Protein AF-W7TB22-F1 (afdb_monomer)

Structure (mmCIF, N/CA/C/O backbone):
data_AF-W7TB22-F1
#
_entry.id   AF-W7TB22-F1
#
loop_
_atom_site.group_PDB
_atom_site.id
_atom_site.type_symbol
_atom_site.label_atom_id
_atom_site.label_alt_id
_atom_site.label_comp_id
_atom_site.label_asym_id
_atom_site.label_entity_id
_atom_site.label_seq_id
_atom_site.pdbx_PDB_ins_code
_atom_site.Cartn_x
_atom_site.Cartn_y
_atom_site.Cartn_z
_atom_site.occupancy
_atom_site.B_iso_or_equiv
_atom_site.auth_seq_id
_atom_site.auth_comp_id
_atom_site.auth_asym_id
_atom_site.auth_atom_id
_atom_site.pdbx_PDB_model_num
ATOM 1 N N . MET A 1 1 ? 4.722 -5.431 -21.630 1.00 54.94 1 MET A N 1
ATOM 2 C CA . MET A 1 1 ? 4.830 -5.213 -20.171 1.00 54.94 1 MET A CA 1
ATOM 3 C C . MET A 1 1 ? 3.735 -6.018 -19.511 1.00 54.94 1 MET A C 1
ATOM 5 O O . MET A 1 1 ? 2.569 -5.746 -19.770 1.00 54.94 1 MET A O 1
ATOM 9 N N . ASN A 1 2 ? 4.102 -7.058 -18.770 1.00 82.94 2 ASN A N 1
ATOM 10 C CA . ASN A 1 2 ? 3.149 -7.997 -18.191 1.00 82.94 2 ASN A CA 1
ATOM 11 C C . ASN A 1 2 ? 2.929 -7.613 -16.726 1.00 82.94 2 ASN A C 1
ATOM 13 O O . ASN A 1 2 ? 3.660 -8.078 -15.873 1.00 82.94 2 ASN A O 1
ATOM 17 N N . THR A 1 3 ? 2.001 -6.705 -16.419 1.00 87.31 3 THR A N 1
ATOM 18 C CA . THR A 1 3 ? 1.730 -6.356 -15.013 1.00 87.31 3 THR A CA 1
ATOM 19 C C . THR A 1 3 ? 0.892 -7.442 -14.355 1.00 87.31 3 THR A C 1
ATOM 21 O O . THR A 1 3 ? -0.103 -7.857 -14.948 1.00 87.31 3 THR A O 1
ATOM 24 N N . PHE A 1 4 ? 1.231 -7.836 -13.132 1.00 92.06 4 PHE A N 1
ATOM 25 C CA . PHE A 1 4 ? 0.366 -8.671 -12.304 1.00 92.06 4 PHE A CA 1
ATOM 26 C C . PHE A 1 4 ? -0.435 -7.815 -11.322 1.00 92.06 4 PHE A C 1
ATOM 28 O O . PHE A 1 4 ? -0.070 -6.673 -11.019 1.00 92.06 4 PHE A O 1
ATOM 35 N N . GLU A 1 5 ? -1.537 -8.383 -10.845 1.00 94.56 5 GLU A N 1
ATOM 36 C CA . GLU A 1 5 ? -2.373 -7.809 -9.800 1.00 94.56 5 GLU A CA 1
ATOM 37 C C . GLU A 1 5 ? -2.499 -8.811 -8.650 1.00 94.56 5 GLU A C 1
ATOM 39 O O . GLU A 1 5 ? -2.666 -10.008 -8.880 1.00 94.56 5 GLU A O 1
ATOM 44 N N . GLU A 1 6 ? -2.376 -8.320 -7.422 1.00 93.81 6 GLU A N 1
ATOM 45 C CA . GLU A 1 6 ? -2.522 -9.095 -6.192 1.00 93.81 6 GLU A CA 1
ATOM 46 C C . GLU A 1 6 ? -3.405 -8.311 -5.222 1.00 93.81 6 GLU A C 1
ATOM 48 O O . GLU A 1 6 ? -3.261 -7.094 -5.088 1.0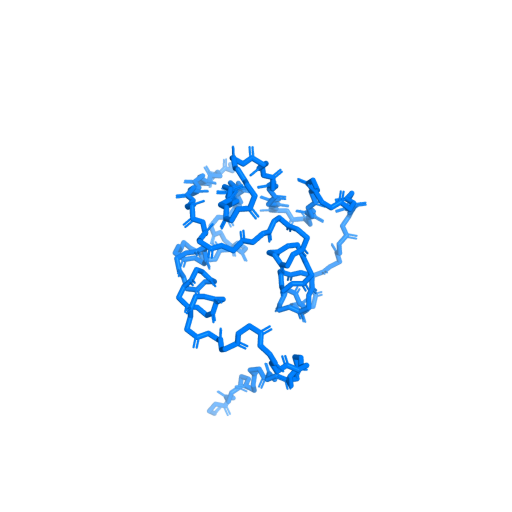0 93.81 6 GLU A O 1
ATOM 53 N N . THR A 1 7 ? -4.303 -9.002 -4.525 1.00 96.56 7 THR A N 1
ATOM 54 C CA . THR A 1 7 ? -5.205 -8.391 -3.547 1.00 96.56 7 THR A CA 1
ATOM 55 C C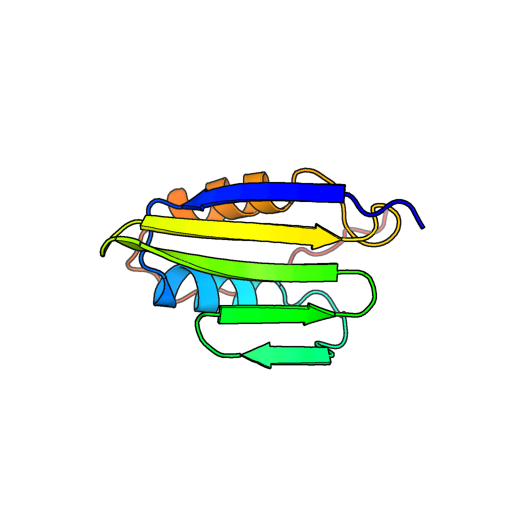 . THR A 1 7 ? -5.193 -9.202 -2.265 1.00 96.56 7 THR A C 1
ATOM 57 O O . THR A 1 7 ? -5.288 -10.428 -2.302 1.00 96.56 7 THR A O 1
ATOM 60 N N . VAL A 1 8 ? -5.111 -8.514 -1.127 1.00 96.19 8 VAL A N 1
ATOM 61 C CA . VAL A 1 8 ? -5.243 -9.121 0.203 1.00 96.19 8 VAL A CA 1
ATOM 62 C C . VAL A 1 8 ? -6.108 -8.248 1.099 1.00 96.19 8 VAL A C 1
ATOM 64 O O . 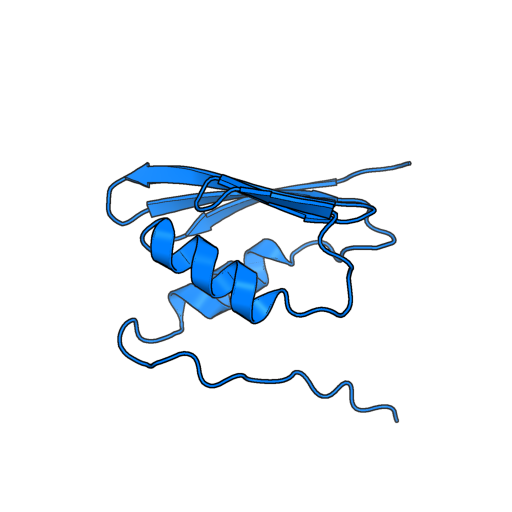VAL A 1 8 ? -6.186 -7.032 0.923 1.00 96.19 8 VAL A O 1
ATOM 67 N N . GLU A 1 9 ? -6.723 -8.869 2.095 1.00 97.00 9 GLU A N 1
ATOM 68 C CA . GLU A 1 9 ? -7.374 -8.170 3.199 1.00 97.00 9 GLU A CA 1
ATOM 69 C C . GLU A 1 9 ? -6.517 -8.306 4.446 1.00 97.00 9 GLU A C 1
ATOM 71 O O . GLU A 1 9 ? -6.010 -9.389 4.741 1.00 97.00 9 GLU A O 1
ATOM 76 N N . LEU A 1 10 ? -6.340 -7.201 5.154 1.00 94.31 10 LEU A N 1
ATOM 77 C CA . LEU A 1 10 ? -5.597 -7.104 6.396 1.00 94.31 10 LEU A CA 1
ATOM 78 C C . LEU A 1 10 ? -6.586 -6.871 7.530 1.00 94.31 10 LEU A C 1
ATOM 80 O O . LEU A 1 10 ? -7.394 -5.947 7.442 1.00 94.31 10 LEU A O 1
ATOM 84 N N . ALA A 1 11 ? -6.473 -7.637 8.609 1.00 94.62 11 ALA A N 1
ATOM 85 C CA . ALA A 1 11 ? -7.226 -7.449 9.847 1.00 94.62 11 ALA A CA 1
ATOM 86 C C . ALA A 1 11 ? -6.621 -6.326 10.716 1.00 94.62 11 ALA A C 1
ATOM 88 O O . ALA A 1 11 ? -6.398 -6.488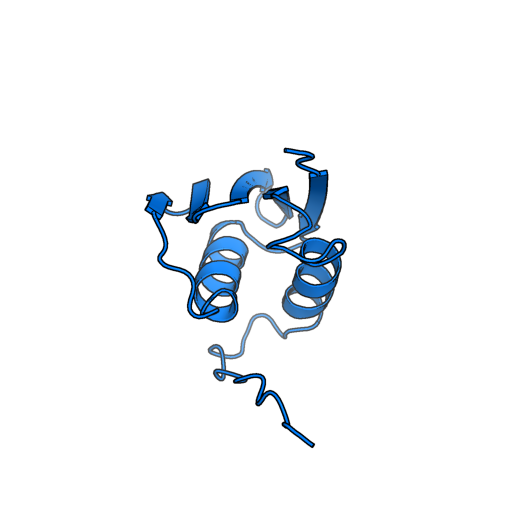 11.917 1.00 94.62 11 ALA A O 1
ATOM 89 N N . VAL A 1 12 ? -6.301 -5.189 10.090 1.00 91.81 12 VAL A N 1
ATOM 90 C CA . VAL A 1 12 ? -5.825 -3.977 10.761 1.00 91.81 12 VAL A CA 1
ATOM 91 C C . VAL A 1 12 ? -6.519 -2.727 10.201 1.00 91.81 12 VAL A C 1
ATOM 93 O O . VAL A 1 12 ? -6.908 -2.708 9.026 1.00 91.81 12 VAL A O 1
ATOM 96 N N . PRO A 1 13 ? -6.633 -1.645 10.997 1.00 93.81 13 PRO A N 1
ATOM 97 C CA . PRO A 1 13 ? -7.184 -0.379 10.527 1.00 93.81 13 PRO A CA 1
ATOM 98 C C . PRO A 1 13 ? -6.377 0.227 9.375 1.00 93.81 13 PRO A C 1
ATOM 100 O O . PRO A 1 13 ? -5.150 0.108 9.319 1.00 93.81 13 PRO A O 1
ATOM 103 N N . LEU A 1 14 ? -7.060 0.972 8.508 1.00 92.12 14 LEU A N 1
ATOM 104 C CA . LEU A 1 14 ? -6.483 1.512 7.275 1.00 92.12 14 LEU A CA 1
ATOM 105 C C . LEU A 1 14 ? -5.256 2.389 7.512 1.00 92.12 14 LEU A C 1
ATOM 107 O O . LEU A 1 14 ? -4.228 2.211 6.858 1.00 92.12 14 LEU A O 1
ATOM 111 N N . ARG A 1 15 ? -5.345 3.285 8.497 1.00 89.94 15 ARG A N 1
ATOM 112 C CA . ARG A 1 15 ? -4.242 4.162 8.901 1.00 89.94 15 ARG A CA 1
ATOM 113 C C . ARG A 1 15 ? -2.996 3.355 9.274 1.00 89.94 15 ARG A C 1
ATOM 115 O O . ARG A 1 15 ? -1.895 3.667 8.830 1.00 89.94 15 ARG A O 1
ATOM 122 N N . PHE A 1 16 ? -3.184 2.287 10.049 1.00 90.38 16 PHE A N 1
ATOM 123 C CA . PHE A 1 16 ? -2.100 1.406 10.473 1.00 90.38 16 PHE A CA 1
ATOM 124 C C . PHE A 1 16 ? -1.493 0.665 9.276 1.00 90.38 16 PHE A C 1
ATOM 126 O O . PHE A 1 16 ? -0.275 0.653 9.127 1.00 90.38 16 PHE A O 1
ATOM 133 N N . ALA A 1 17 ? -2.319 0.114 8.379 1.00 91.44 17 ALA A N 1
ATOM 134 C CA . ALA A 1 17 ? -1.837 -0.536 7.159 1.00 91.44 17 ALA A CA 1
ATOM 135 C C . ALA A 1 17 ? -1.001 0.414 6.286 1.00 91.44 17 ALA A C 1
ATOM 137 O O . ALA A 1 17 ? 0.069 0.029 5.810 1.00 91.44 17 ALA A O 1
ATOM 138 N N . PHE A 1 18 ? -1.462 1.655 6.100 1.00 90.31 18 PHE A N 1
ATOM 139 C CA . PHE A 1 18 ? -0.751 2.666 5.321 1.00 90.31 18 PHE A CA 1
ATOM 140 C C . PHE A 1 18 ? 0.597 3.029 5.950 1.00 90.31 18 PHE A C 1
ATOM 142 O O . PHE A 1 18 ? 1.617 3.029 5.262 1.00 90.31 18 PHE A O 1
ATOM 149 N N . GLU A 1 19 ? 0.627 3.306 7.254 1.00 88.62 19 GLU A N 1
ATOM 150 C CA . GLU A 1 19 ? 1.853 3.671 7.973 1.00 88.62 19 GLU A CA 1
ATOM 151 C C . GLU A 1 19 ? 2.868 2.522 8.004 1.00 88.62 19 GLU A C 1
ATOM 153 O O . GLU A 1 19 ? 4.065 2.750 7.789 1.00 88.62 19 GLU A O 1
ATOM 158 N N . GLN A 1 20 ? 2.402 1.284 8.205 1.00 88.56 20 GLN A N 1
ATOM 159 C CA . GLN A 1 20 ? 3.251 0.096 8.137 1.00 88.56 20 GLN A CA 1
ATOM 160 C C . GLN A 1 20 ? 3.787 -0.116 6.729 1.00 88.56 20 GLN A C 1
ATOM 162 O O . GLN A 1 20 ? 4.984 -0.345 6.581 1.00 88.56 20 GLN A O 1
ATOM 167 N N . TRP A 1 21 ? 2.955 0.014 5.690 1.00 88.12 21 TRP A N 1
ATOM 168 C CA . TRP A 1 21 ? 3.439 -0.103 4.319 1.00 88.12 21 TRP A CA 1
ATOM 169 C C . TRP A 1 21 ? 4.450 0.992 4.017 1.00 88.12 21 TRP A C 1
ATOM 171 O O . TRP A 1 21 ? 5.534 0.671 3.570 1.00 88.12 21 TRP A O 1
ATOM 181 N N . ALA A 1 22 ? 4.162 2.261 4.308 1.00 84.75 22 ALA A N 1
ATOM 182 C CA . ALA A 1 22 ? 5.088 3.364 4.051 1.00 84.75 22 ALA A CA 1
ATOM 183 C C . ALA A 1 22 ? 6.430 3.191 4.786 1.00 84.75 22 ALA A C 1
ATOM 185 O O . ALA A 1 22 ? 7.487 3.497 4.237 1.00 84.75 22 ALA A O 1
ATOM 186 N N . SER A 1 23 ? 6.398 2.662 6.013 1.00 81.56 23 SER A N 1
ATOM 187 C CA . SER A 1 23 ? 7.602 2.388 6.803 1.00 81.56 23 SER A CA 1
ATOM 188 C C . SER A 1 23 ? 8.376 1.178 6.267 1.00 81.56 23 SER A C 1
ATOM 190 O O . SER A 1 23 ? 9.598 1.240 6.119 1.00 81.56 23 SER A O 1
ATOM 192 N N . HIS A 1 24 ? 7.672 0.092 5.941 1.00 74.19 24 HIS A N 1
ATOM 193 C CA . HIS A 1 24 ? 8.233 -1.180 5.480 1.00 74.19 24 HIS A CA 1
ATOM 194 C C . HIS A 1 24 ? 8.674 -1.134 4.009 1.00 74.19 24 HIS A C 1
ATOM 196 O O . HIS A 1 24 ? 9.675 -1.735 3.629 1.00 74.19 24 HIS A O 1
ATOM 202 N N . SER A 1 25 ? 7.980 -0.355 3.179 1.00 66.69 25 SER A N 1
ATOM 203 C CA . SER A 1 25 ? 8.266 -0.138 1.761 1.00 66.69 25 SER A CA 1
ATOM 204 C C . SER A 1 25 ? 9.423 0.828 1.534 1.00 66.69 25 SER A C 1
ATOM 206 O O . SER A 1 25 ? 9.617 1.253 0.396 1.00 66.69 25 SER A O 1
ATOM 208 N N . SER A 1 26 ? 10.232 1.127 2.559 1.00 52.25 26 SER A N 1
ATOM 209 C CA . SER A 1 26 ? 11.520 1.837 2.451 1.00 52.25 26 SER A CA 1
ATOM 210 C C . SER A 1 26 ? 12.577 1.039 1.654 1.00 52.25 26 SER A C 1
ATOM 212 O O . SER A 1 26 ? 13.777 1.121 1.906 1.00 52.25 26 SER A O 1
ATOM 214 N N . SER A 1 27 ? 12.132 0.243 0.679 1.00 51.16 27 SER A N 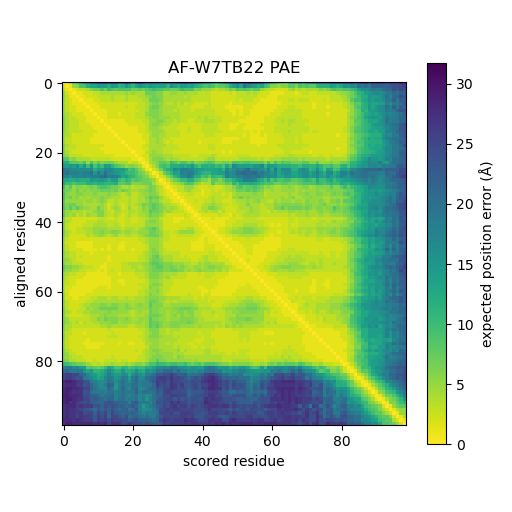1
ATOM 215 C CA . SER A 1 27 ? 12.892 -0.147 -0.500 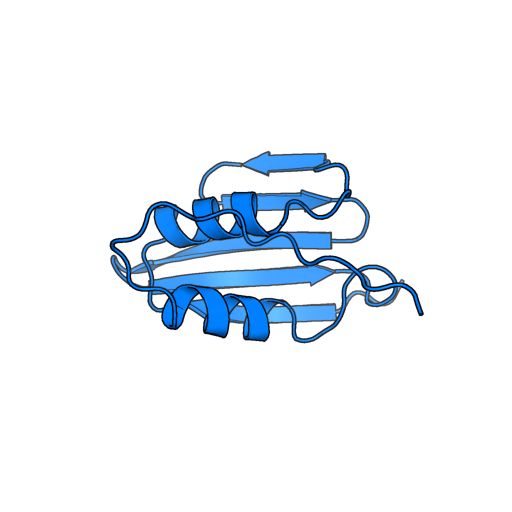1.00 51.16 27 SER A CA 1
ATOM 216 C C . SER A 1 27 ? 13.427 1.132 -1.166 1.00 51.16 27 SER A C 1
ATOM 218 O O . SER A 1 27 ? 12.728 2.144 -1.159 1.00 51.16 27 SER A O 1
ATOM 220 N N . PRO A 1 28 ? 14.623 1.128 -1.779 1.00 55.44 28 PRO A N 1
ATOM 221 C CA . PRO A 1 28 ? 15.254 2.316 -2.377 1.00 55.44 28 PRO A CA 1
ATOM 222 C C . PRO A 1 28 ? 14.518 2.881 -3.613 1.00 55.44 28 PRO A C 1
ATOM 224 O O . PRO A 1 28 ? 15.110 3.589 -4.425 1.00 55.44 28 PRO A O 1
ATOM 227 N N . ARG A 1 29 ? 13.238 2.546 -3.806 1.00 68.25 29 ARG A N 1
ATOM 228 C CA . ARG A 1 29 ? 12.447 2.966 -4.957 1.00 68.25 29 ARG A CA 1
ATOM 229 C C . ARG A 1 29 ? 11.978 4.402 -4.751 1.00 68.25 29 ARG A C 1
ATOM 231 O O . ARG A 1 29 ? 11.408 4.703 -3.702 1.00 68.25 29 ARG A O 1
ATOM 238 N N . PRO A 1 30 ? 12.153 5.282 -5.746 1.00 76.12 30 PRO A N 1
ATOM 239 C CA . PRO A 1 30 ? 11.597 6.620 -5.672 1.00 76.12 30 PRO A CA 1
ATOM 240 C C . PRO A 1 30 ? 10.070 6.512 -5.703 1.00 76.12 30 PRO A C 1
ATOM 242 O O . PRO A 1 30 ? 9.490 6.081 -6.701 1.00 76.12 30 PRO A O 1
ATOM 245 N N . VAL A 1 31 ? 9.415 6.880 -4.603 1.00 83.19 31 VAL A N 1
ATOM 246 C CA . VAL A 1 31 ? 7.957 7.025 -4.569 1.00 83.19 31 VAL A CA 1
ATOM 247 C C . VAL A 1 31 ? 7.587 8.148 -5.536 1.00 83.19 31 VAL A C 1
ATOM 249 O O . VAL A 1 31 ? 8.037 9.281 -5.382 1.00 83.19 31 VAL A O 1
ATOM 252 N N . THR A 1 32 ? 6.791 7.835 -6.557 1.00 86.56 32 THR A N 1
ATOM 253 C CA . THR A 1 32 ? 6.354 8.799 -7.580 1.00 86.56 32 THR A CA 1
ATOM 254 C C . THR A 1 32 ? 5.034 9.465 -7.220 1.00 86.56 32 THR A C 1
ATOM 256 O O . THR A 1 32 ? 4.757 10.564 -7.689 1.00 86.56 32 THR A O 1
ATOM 259 N N . ALA A 1 33 ? 4.206 8.809 -6.404 1.00 85.19 33 ALA A N 1
ATOM 260 C CA . ALA A 1 33 ? 3.003 9.404 -5.837 1.00 85.19 33 ALA A CA 1
ATOM 261 C C . ALA A 1 33 ? 2.675 8.761 -4.488 1.00 85.19 33 ALA A C 1
ATOM 263 O O . ALA A 1 33 ? 2.750 7.542 -4.341 1.00 85.19 33 ALA A O 1
ATOM 264 N N . GLN A 1 34 ? 2.263 9.585 -3.528 1.00 88.69 34 GLN A N 1
ATOM 265 C CA . GLN A 1 34 ? 1.762 9.148 -2.232 1.00 88.69 34 GLN A CA 1
ATOM 266 C C . GLN A 1 34 ? 0.521 9.966 -1.889 1.00 88.69 34 GLN A C 1
ATOM 268 O O . GLN A 1 34 ? 0.578 11.193 -1.821 1.00 88.69 34 GLN A O 1
ATOM 273 N N . ARG A 1 35 ? -0.601 9.280 -1.689 1.00 89.06 35 ARG A N 1
ATOM 274 C CA . ARG A 1 35 ? -1.822 9.849 -1.124 1.00 89.06 35 ARG A CA 1
ATOM 275 C C . ARG A 1 35 ? -2.088 9.112 0.166 1.00 89.06 35 ARG A C 1
ATOM 277 O O . ARG A 1 35 ? -2.186 7.883 0.164 1.00 89.06 35 ARG A O 1
ATOM 284 N N . GLN A 1 36 ? -2.117 9.869 1.253 1.00 87.00 36 GLN A N 1
ATOM 285 C CA . GLN A 1 36 ? -2.327 9.318 2.580 1.00 87.00 36 GLN A CA 1
ATOM 286 C C . GLN A 1 36 ? -3.575 8.441 2.574 1.00 87.00 36 GLN A C 1
ATOM 288 O O . GLN A 1 36 ? -4.587 8.847 2.008 1.00 87.00 36 GLN A O 1
ATOM 293 N N . ASP A 1 37 ? -3.482 7.258 3.180 1.00 86.12 37 ASP A N 1
ATOM 294 C CA . ASP A 1 37 ? -4.634 6.380 3.386 1.00 86.12 37 ASP A CA 1
ATOM 295 C C . ASP A 1 37 ? -5.282 5.857 2.073 1.00 86.12 37 ASP A C 1
ATOM 297 O O . ASP A 1 37 ? -6.341 5.237 2.094 1.00 86.12 37 ASP A O 1
ATOM 301 N N . GLU A 1 38 ? -4.640 6.056 0.916 1.00 89.38 38 GLU A N 1
ATOM 302 C CA . GLU A 1 38 ? -5.232 5.748 -0.396 1.00 89.38 38 GLU A CA 1
ATOM 303 C C . GLU A 1 38 ? -4.251 5.034 -1.330 1.00 89.38 38 GLU A C 1
ATOM 305 O O . GLU A 1 38 ? -4.595 4.020 -1.939 1.00 89.38 38 GLU A O 1
ATOM 310 N N . LEU A 1 39 ? -3.028 5.551 -1.483 1.00 91.31 39 LEU A N 1
ATOM 311 C CA . LEU A 1 39 ? -2.147 5.144 -2.580 1.00 91.31 39 LEU A CA 1
ATOM 31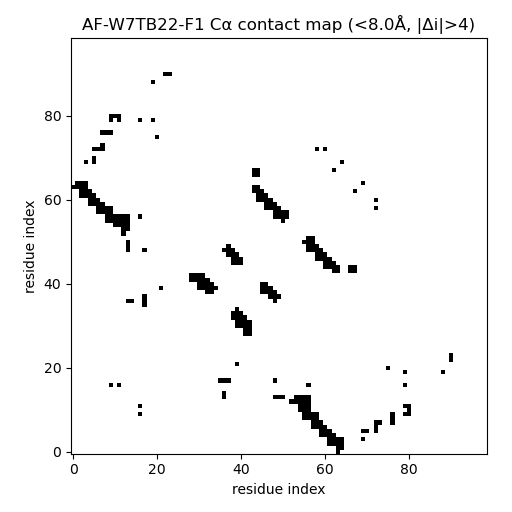2 C C . LEU A 1 39 ? -0.673 5.372 -2.258 1.00 91.31 39 LEU A C 1
ATOM 314 O O . LEU A 1 39 ? -0.277 6.460 -1.842 1.00 91.31 39 LEU A O 1
ATOM 318 N N . ILE A 1 40 ? 0.155 4.390 -2.609 1.00 90.06 40 ILE A N 1
ATOM 319 C CA . ILE A 1 40 ? 1.597 4.575 -2.799 1.00 90.06 40 ILE A CA 1
ATOM 320 C C . ILE A 1 40 ? 1.973 3.998 -4.166 1.00 90.06 40 ILE A C 1
ATOM 322 O O . ILE A 1 40 ? 1.662 2.848 -4.465 1.00 90.06 40 ILE A O 1
ATOM 326 N N . ALA A 1 41 ? 2.631 4.791 -5.010 1.00 90.38 41 ALA A N 1
ATOM 327 C CA . ALA A 1 41 ? 3.054 4.402 -6.354 1.00 90.38 41 ALA A CA 1
ATOM 328 C C . ALA A 1 41 ? 4.546 4.669 -6.584 1.00 90.38 41 ALA A C 1
ATOM 330 O O . ALA A 1 41 ? 5.115 5.610 -6.030 1.00 90.38 41 ALA A O 1
ATOM 331 N N . TRP A 1 42 ? 5.159 3.849 -7.432 1.00 89.88 42 TRP A N 1
ATOM 332 C CA . TRP A 1 42 ? 6.565 3.900 -7.831 1.00 89.88 42 TRP A CA 1
ATOM 333 C C . TRP A 1 42 ? 6.712 3.482 -9.308 1.00 89.88 42 TRP A C 1
ATOM 335 O O . TRP A 1 42 ? 5.763 2.966 -9.909 1.00 89.88 42 TRP A O 1
ATOM 345 N N . PRO A 1 43 ? 7.890 3.658 -9.935 1.00 87.38 43 PRO A N 1
ATOM 346 C CA . PRO A 1 43 ? 8.117 3.164 -11.288 1.00 87.38 43 PRO A CA 1
ATOM 347 C C . PRO A 1 43 ? 7.952 1.642 -11.338 1.00 87.38 43 PRO A C 1
ATOM 349 O O . PRO A 1 43 ? 8.683 0.909 -10.674 1.00 87.38 43 PRO A O 1
ATOM 352 N N . GLY A 1 44 ? 6.978 1.168 -12.113 1.00 87.31 44 GLY A N 1
ATOM 353 C CA . GLY A 1 44 ? 6.686 -0.260 -12.235 1.00 87.31 44 GLY A CA 1
ATOM 354 C C . GLY A 1 44 ? 5.704 -0.810 -11.200 1.00 87.31 44 GLY A C 1
ATOM 355 O O . GLY A 1 44 ? 5.488 -2.017 -11.189 1.00 87.31 44 GLY A O 1
ATOM 356 N N . GLY A 1 45 ? 5.066 0.012 -10.358 1.00 90.62 45 GLY A N 1
ATOM 357 C CA . GLY A 1 45 ? 3.983 -0.499 -9.519 1.00 90.62 45 GLY A CA 1
ATOM 358 C C . GLY A 1 45 ? 3.242 0.521 -8.664 1.00 90.62 45 GLY A C 1
ATOM 359 O O . GLY A 1 45 ? 3.641 1.673 -8.513 1.00 90.62 45 GLY A O 1
ATOM 360 N N . ARG A 1 46 ? 2.116 0.085 -8.107 1.00 93.00 46 ARG A N 1
ATOM 361 C CA . ARG A 1 46 ? 1.340 0.838 -7.122 1.00 93.00 46 ARG A CA 1
ATOM 362 C C . ARG A 1 46 ? 0.615 -0.097 -6.172 1.00 93.00 46 ARG A C 1
ATOM 364 O O . ARG A 1 46 ? 0.147 -1.151 -6.596 1.00 93.00 46 ARG A O 1
ATOM 371 N N . VAL A 1 47 ? 0.450 0.343 -4.934 1.00 94.31 47 VAL A N 1
ATOM 372 C CA . VAL A 1 47 ? -0.468 -0.252 -3.965 1.00 94.31 47 VAL A CA 1
ATOM 373 C C . VAL A 1 47 ? -1.579 0.743 -3.650 1.00 94.31 47 VAL A C 1
ATOM 375 O O . VAL A 1 47 ? -1.318 1.924 -3.412 1.00 94.31 47 VAL A O 1
ATOM 378 N N . THR A 1 48 ? -2.821 0.276 -3.671 1.00 96.00 48 THR A N 1
ATOM 379 C CA . THR A 1 48 ? -3.996 1.040 -3.245 1.00 96.00 48 THR A CA 1
ATOM 380 C C . THR A 1 48 ? -4.558 0.458 -1.962 1.00 96.00 48 THR A C 1
ATOM 382 O O . THR A 1 48 ? -4.680 -0.763 -1.850 1.00 96.00 48 THR A O 1
ATOM 385 N N . PHE A 1 49 ? -4.945 1.334 -1.042 1.00 96.06 49 PHE A N 1
ATOM 386 C CA . PHE A 1 49 ? -5.561 1.005 0.236 1.00 96.06 49 PHE A CA 1
ATOM 387 C C . PHE A 1 49 ? -7.051 1.319 0.150 1.00 96.06 49 PHE A C 1
ATOM 389 O O . PHE A 1 49 ? -7.447 2.392 -0.301 1.00 96.06 49 PHE A O 1
ATOM 396 N N . GLN A 1 50 ? -7.881 0.366 0.547 1.00 96.12 50 GLN A N 1
ATOM 397 C CA . GLN A 1 50 ? -9.329 0.486 0.521 1.00 96.12 50 GLN A CA 1
ATOM 398 C C . GLN A 1 50 ? -9.876 0.181 1.907 1.00 96.12 50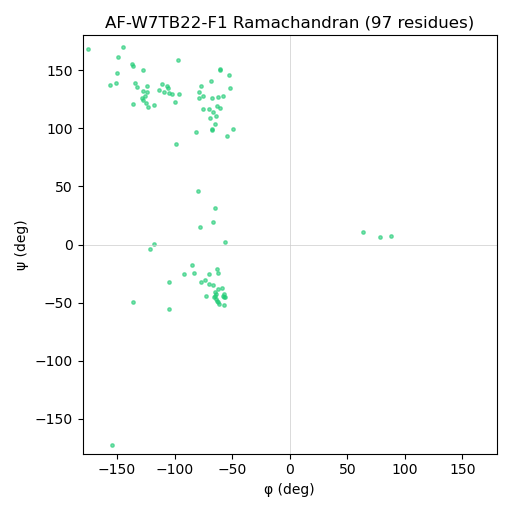 GLN A C 1
ATOM 400 O O . GLN A 1 50 ? -9.577 -0.861 2.495 1.00 96.12 50 GLN A O 1
ATOM 405 N N . TYR A 1 51 ? -10.689 1.100 2.418 1.00 94.94 51 TYR A N 1
ATOM 406 C CA . TYR A 1 51 ? -11.431 0.891 3.651 1.00 94.94 51 TYR A CA 1
ATOM 407 C C . TYR A 1 51 ? -12.485 -0.195 3.424 1.00 94.94 51 TYR A C 1
ATOM 409 O O . TYR A 1 51 ? -13.284 -0.086 2.491 1.00 94.94 51 TYR A O 1
ATOM 417 N N . VAL A 1 52 ? -12.483 -1.224 4.272 1.00 95.81 52 VAL A N 1
ATOM 418 C CA . VAL A 1 52 ? -13.553 -2.230 4.324 1.00 95.81 52 VAL A CA 1
ATOM 419 C C . VAL A 1 52 ? -14.415 -1.966 5.556 1.00 95.81 52 VAL A C 1
ATOM 421 O O . VAL A 1 52 ? -15.616 -1.736 5.425 1.00 95.81 52 VAL A O 1
ATOM 424 N N . ASP A 1 53 ? -13.788 -1.920 6.734 1.00 9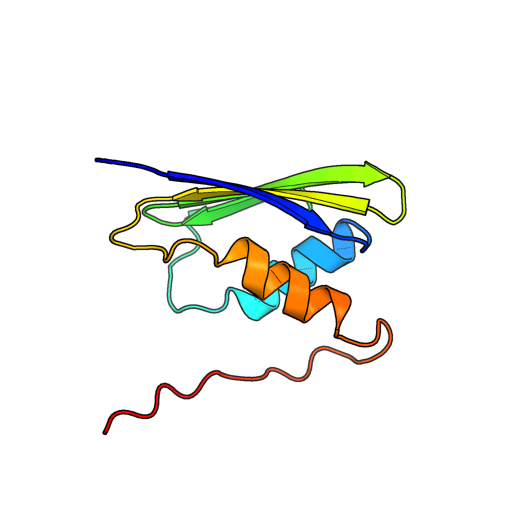3.31 53 ASP A N 1
ATOM 425 C CA . ASP A 1 53 ? -14.417 -1.570 8.008 1.00 93.31 53 ASP A CA 1
ATOM 426 C C . ASP A 1 53 ? -13.381 -0.994 9.004 1.00 93.31 53 ASP A C 1
ATOM 428 O O . ASP A 1 53 ? -12.235 -0.717 8.645 1.00 93.31 53 ASP A O 1
ATOM 432 N N . THR A 1 54 ? -13.775 -0.778 10.264 1.00 89.88 54 THR A N 1
ATOM 433 C CA . THR A 1 54 ? -12.925 -0.162 11.300 1.00 89.88 54 THR A CA 1
ATOM 434 C C . THR A 1 54 ? -11.673 -0.969 11.652 1.00 89.88 54 THR A C 1
ATOM 436 O O . THR A 1 54 ? -10.717 -0.403 12.186 1.00 89.88 54 THR A O 1
ATOM 439 N N . HIS A 1 55 ? -11.664 -2.269 11.366 1.00 92.19 55 HIS A N 1
ATOM 440 C CA . HIS A 1 55 ? -10.580 -3.205 11.651 1.00 92.19 55 HIS A CA 1
ATOM 441 C C . HIS A 1 55 ? -10.041 -3.900 10.403 1.00 92.19 55 HIS A C 1
ATOM 443 O O . HIS A 1 55 ? -9.059 -4.622 10.520 1.00 92.19 55 HIS A O 1
ATOM 449 N N . THR A 1 56 ? -10.635 -3.671 9.233 1.00 94.06 56 THR A N 1
ATOM 450 C CA . THR A 1 56 ? -10.265 -4.363 8.000 1.00 94.06 56 THR A CA 1
ATOM 451 C C . THR A 1 56 ? -9.891 -3.383 6.898 1.00 94.06 56 THR A C 1
ATOM 453 O O . THR A 1 56 ? -10.633 -2.451 6.569 1.00 94.06 56 THR A O 1
ATOM 456 N N . THR A 1 57 ? -8.754 -3.647 6.258 1.00 96.44 57 THR A N 1
ATOM 457 C CA . THR A 1 57 ? -8.257 -2.876 5.114 1.00 96.44 57 THR A CA 1
ATOM 458 C C . THR A 1 57 ? -7.939 -3.802 3.960 1.00 96.44 57 THR A C 1
ATOM 460 O O . THR A 1 57 ? -7.221 -4.784 4.128 1.00 96.44 57 THR A O 1
ATOM 463 N N . ARG A 1 58 ? -8.407 -3.472 2.760 1.00 97.25 58 ARG A N 1
ATOM 464 C CA . ARG A 1 58 ? -8.045 -4.200 1.545 1.00 97.25 58 ARG A CA 1
ATOM 465 C C . ARG A 1 58 ? -6.904 -3.490 0.829 1.00 97.25 58 ARG A C 1
ATOM 467 O O . ARG A 1 58 ? -6.977 -2.291 0.568 1.00 97.25 58 ARG A O 1
ATOM 474 N N . LEU A 1 59 ? -5.858 -4.234 0.491 1.00 95.75 59 LEU A N 1
ATOM 475 C CA . LEU A 1 59 ? -4.751 -3.763 -0.337 1.00 95.75 59 LEU A CA 1
ATOM 476 C C . LEU A 1 59 ? -4.863 -4.389 -1.717 1.00 95.75 59 LEU A C 1
ATOM 478 O O . LEU A 1 59 ? -5.099 -5.587 -1.839 1.00 95.75 59 LEU A O 1
ATOM 482 N N . THR A 1 60 ? -4.651 -3.583 -2.752 1.00 96.44 60 THR A N 1
ATOM 483 C CA . THR A 1 60 ? -4.483 -4.072 -4.126 1.00 96.44 60 THR A CA 1
ATOM 484 C C . THR A 1 60 ? -3.166 -3.560 -4.680 1.00 96.44 60 THR A C 1
ATOM 486 O O . THR A 1 60 ? -2.930 -2.355 -4.729 1.00 96.44 60 THR A O 1
ATOM 489 N N . LEU A 1 61 ? -2.301 -4.480 -5.083 1.00 94.38 61 LEU A N 1
ATOM 490 C CA . LEU A 1 61 ? -1.022 -4.224 -5.720 1.00 94.38 61 LEU A CA 1
ATOM 491 C C . LEU A 1 61 ? -1.178 -4.476 -7.206 1.00 94.38 61 LEU A C 1
ATOM 493 O O . LEU A 1 61 ? -1.593 -5.555 -7.609 1.00 94.38 61 LEU A O 1
ATOM 497 N N . ARG A 1 62 ? -0.750 -3.516 -8.015 1.00 94.31 62 ARG A N 1
ATOM 498 C CA . ARG A 1 62 ? -0.526 -3.728 -9.440 1.00 94.31 62 ARG A CA 1
ATOM 499 C C . ARG A 1 62 ? 0.910 -3.375 -9.756 1.00 94.31 62 ARG A C 1
ATOM 501 O O . ARG A 1 62 ? 1.298 -2.223 -9.562 1.00 94.31 62 ARG A O 1
ATOM 508 N N . ALA A 1 63 ? 1.690 -4.337 -10.232 1.00 91.94 63 ALA A N 1
ATOM 509 C CA . ALA A 1 63 ? 3.115 -4.139 -10.455 1.00 91.94 63 ALA A CA 1
ATOM 510 C C . ALA A 1 63 ? 3.671 -4.978 -11.608 1.00 91.94 63 ALA A C 1
ATOM 512 O O . ALA A 1 63 ? 3.064 -5.944 -12.062 1.00 91.94 63 ALA A O 1
ATOM 513 N N . ASP A 1 64 ? 4.834 -4.570 -12.096 1.00 90.19 64 ASP A N 1
ATOM 514 C CA . ASP A 1 64 ? 5.646 -5.320 -13.041 1.00 90.19 64 ASP A CA 1
ATOM 515 C C . ASP A 1 64 ? 6.426 -6.420 -12.287 1.00 90.19 64 ASP A C 1
ATOM 517 O O . ASP A 1 64 ? 7.122 -6.080 -11.319 1.00 90.19 64 ASP A O 1
ATOM 521 N N . PRO A 1 65 ? 6.333 -7.705 -12.687 1.00 86.69 65 PRO A N 1
ATOM 522 C CA . PRO A 1 65 ? 7.027 -8.822 -12.049 1.00 86.69 65 PRO A CA 1
ATOM 523 C C . PRO A 1 65 ? 8.552 -8.703 -12.122 1.00 86.69 65 PRO A C 1
ATOM 525 O O . PRO A 1 65 ? 9.231 -9.221 -11.239 1.00 86.69 65 PRO A O 1
ATOM 528 N N . ASP A 1 66 ? 9.094 -7.978 -13.108 1.00 85.75 66 ASP A N 1
ATOM 529 C CA . ASP A 1 66 ? 10.538 -7.740 -13.220 1.00 85.75 66 ASP A CA 1
ATOM 530 C C . ASP A 1 66 ? 11.042 -6.811 -12.110 1.00 85.75 66 ASP A C 1
ATOM 532 O O . ASP A 1 66 ? 12.208 -6.846 -11.715 1.00 85.75 66 ASP A O 1
ATOM 536 N N . THR A 1 67 ? 10.152 -5.968 -11.581 1.00 82.06 67 THR A N 1
ATOM 537 C CA . THR A 1 67 ? 10.494 -5.025 -10.516 1.00 82.06 67 THR A CA 1
ATOM 538 C C . THR A 1 67 ? 9.962 -5.467 -9.168 1.00 82.06 67 THR A C 1
ATOM 540 O O . THR A 1 67 ? 10.577 -5.144 -8.162 1.00 82.06 67 THR A O 1
ATOM 543 N N . THR A 1 68 ? 8.826 -6.151 -9.085 1.00 84.06 68 THR A N 1
ATOM 544 C CA . THR A 1 68 ? 8.152 -6.457 -7.819 1.00 84.06 68 THR A CA 1
ATOM 545 C C . THR A 1 68 ? 7.874 -7.951 -7.739 1.00 84.06 68 THR A C 1
ATOM 547 O O . THR A 1 68 ? 7.213 -8.477 -8.629 1.00 84.06 68 THR A O 1
ATOM 550 N N . PRO A 1 69 ? 8.337 -8.651 -6.690 1.00 85.06 69 PRO A N 1
ATOM 551 C CA . PRO A 1 69 ? 8.060 -10.072 -6.565 1.00 85.06 69 PRO A CA 1
ATOM 552 C C . PRO A 1 69 ? 6.570 -10.312 -6.294 1.00 85.06 69 PRO A C 1
ATOM 554 O O . PRO A 1 69 ? 5.949 -9.592 -5.508 1.00 85.06 69 PRO A O 1
ATOM 557 N N . ALA A 1 70 ? 6.017 -11.356 -6.910 1.00 83.69 70 ALA A N 1
ATOM 558 C CA . ALA A 1 70 ? 4.705 -11.880 -6.542 1.00 83.69 70 ALA A CA 1
ATOM 559 C C . ALA A 1 70 ? 4.701 -12.359 -5.075 1.00 83.69 70 ALA A C 1
ATOM 561 O O . ALA A 1 70 ? 5.738 -12.771 -4.545 1.00 83.69 70 ALA A O 1
ATOM 562 N N . GLY A 1 71 ? 3.546 -12.302 -4.408 1.00 86.50 71 GLY A N 1
ATOM 563 C CA . GLY A 1 71 ? 3.392 -12.688 -3.004 1.00 86.50 71 GLY A CA 1
ATOM 564 C C . GLY A 1 71 ? 3.871 -11.642 -1.993 1.00 86.50 71 GLY A C 1
ATOM 565 O O . GLY A 1 71 ? 3.912 -11.927 -0.794 1.00 86.50 71 GLY A O 1
ATOM 566 N N . ILE A 1 72 ? 4.254 -10.438 -2.432 1.00 88.56 72 ILE A N 1
ATOM 567 C CA . ILE A 1 72 ? 4.702 -9.377 -1.522 1.00 88.56 72 ILE A CA 1
ATOM 568 C C . ILE A 1 72 ? 3.573 -8.874 -0.613 1.00 88.56 72 ILE A C 1
ATOM 570 O O . ILE A 1 72 ? 3.846 -8.581 0.551 1.00 88.56 72 ILE A O 1
ATOM 574 N N . LEU A 1 73 ? 2.315 -8.818 -1.080 1.00 91.25 73 LEU A N 1
ATOM 575 C CA . LEU A 1 73 ? 1.202 -8.448 -0.205 1.00 91.25 73 LEU A CA 1
ATOM 576 C C . LEU A 1 73 ? 0.909 -9.543 0.814 1.00 91.25 73 LEU A C 1
ATOM 578 O O . LEU A 1 73 ? 0.554 -9.220 1.943 1.00 91.25 73 LEU A O 1
ATOM 582 N N . LEU A 1 74 ? 1.088 -10.816 0.452 1.00 90.38 74 LEU A N 1
ATOM 583 C CA . LEU A 1 74 ? 0.909 -11.919 1.396 1.00 90.38 74 LEU A CA 1
ATOM 584 C C . LEU A 1 74 ? 1.941 -11.852 2.529 1.00 90.38 74 LEU A C 1
ATOM 586 O O . LEU A 1 74 ? 1.568 -11.890 3.697 1.00 90.38 74 LEU A O 1
ATOM 590 N N . ARG A 1 75 ? 3.222 -11.644 2.202 1.00 88.94 75 ARG A N 1
ATOM 591 C CA . ARG A 1 75 ? 4.269 -11.453 3.222 1.00 88.94 75 ARG A CA 1
ATOM 592 C C . ARG A 1 75 ? 4.028 -10.210 4.072 1.00 88.94 75 ARG A C 1
ATOM 594 O O . ARG A 1 75 ? 4.271 -10.223 5.276 1.00 88.94 75 ARG A O 1
ATOM 601 N N . PHE A 1 76 ? 3.550 -9.130 3.453 1.00 89.75 76 PHE A N 1
ATOM 602 C CA . PHE A 1 76 ? 3.186 -7.921 4.183 1.00 89.75 76 PHE A CA 1
ATOM 603 C C . PHE A 1 76 ? 2.019 -8.174 5.144 1.00 89.75 76 PHE A C 1
ATOM 605 O O . PHE A 1 76 ? 2.088 -7.734 6.288 1.00 89.75 76 PHE A O 1
ATOM 612 N N . LYS A 1 77 ? 0.994 -8.924 4.714 1.00 91.56 77 LYS A N 1
ATOM 613 C CA . LYS A 1 77 ? -0.127 -9.352 5.560 1.00 91.56 77 LYS A CA 1
ATOM 614 C C . LYS A 1 77 ? 0.361 -10.126 6.778 1.00 91.56 77 LYS A C 1
ATOM 616 O O . LYS A 1 77 ? 0.036 -9.748 7.898 1.00 91.56 77 LYS A O 1
ATOM 621 N N . GLU A 1 78 ? 1.188 -11.146 6.569 1.00 89.81 78 GLU A N 1
ATOM 622 C CA . GLU A 1 78 ? 1.767 -11.927 7.666 1.00 89.81 78 GLU A CA 1
ATOM 623 C C . GLU A 1 78 ? 2.553 -11.039 8.639 1.00 89.81 78 GLU A C 1
ATOM 625 O O . GLU A 1 78 ? 2.400 -11.174 9.850 1.00 89.81 78 GLU A O 1
ATOM 630 N N . PHE A 1 79 ? 3.344 -10.091 8.126 1.00 87.06 79 PHE A N 1
ATOM 631 C CA . PHE A 1 79 ? 4.106 -9.148 8.945 1.00 87.06 79 PHE A CA 1
ATOM 632 C C . PHE A 1 79 ? 3.206 -8.262 9.817 1.00 87.06 79 PHE A C 1
ATOM 634 O O . PHE A 1 79 ? 3.425 -8.180 11.026 1.00 87.06 79 PHE A O 1
ATOM 641 N N . VAL A 1 80 ? 2.198 -7.608 9.234 1.00 88.19 80 VAL A N 1
ATOM 642 C CA . VAL A 1 80 ? 1.348 -6.665 9.983 1.00 88.19 80 VAL A CA 1
ATOM 643 C C . VAL A 1 80 ? 0.380 -7.359 10.935 1.00 88.19 80 VAL A C 1
ATOM 645 O O . VAL A 1 80 ? 0.065 -6.790 11.973 1.00 88.19 80 VAL A O 1
ATOM 648 N N . GLU A 1 81 ? -0.071 -8.573 10.612 1.00 86.56 81 GLU A N 1
ATOM 649 C CA . GLU A 1 81 ? -0.985 -9.346 11.466 1.00 86.56 81 GLU A CA 1
ATOM 650 C C . GLU A 1 81 ? -0.251 -10.119 12.567 1.00 86.56 81 GLU A C 1
ATOM 652 O O . GLU A 1 81 ? -0.834 -10.395 13.613 1.00 86.56 81 GLU A O 1
ATOM 657 N N . SER A 1 82 ? 1.035 -10.431 12.372 1.00 82.25 82 SER A N 1
ATOM 658 C CA . SER A 1 82 ? 1.875 -11.043 13.413 1.00 82.25 82 SER A CA 1
ATOM 659 C C . SER A 1 82 ? 2.502 -10.012 14.357 1.00 82.25 82 SER A C 1
ATOM 661 O O . SER A 1 82 ? 2.966 -10.373 15.440 1.00 82.25 82 SER A O 1
ATOM 663 N N . ALA A 1 83 ? 2.552 -8.735 13.967 1.00 64.25 83 ALA A N 1
ATOM 664 C CA . ALA A 1 83 ? 3.075 -7.670 14.812 1.00 64.25 83 ALA A CA 1
ATOM 665 C C . ALA A 1 83 ? 2.061 -7.308 15.917 1.00 64.25 83 ALA A C 1
ATOM 667 O O . ALA A 1 83 ? 0.908 -6.996 15.614 1.00 64.25 83 ALA A O 1
ATOM 668 N N . PRO A 1 84 ? 2.452 -7.281 17.206 1.00 56.09 84 PRO A N 1
ATOM 669 C CA . PRO A 1 84 ? 1.573 -6.764 18.246 1.00 56.09 84 PRO A CA 1
ATOM 670 C C . PRO A 1 84 ? 1.284 -5.282 17.970 1.00 56.09 84 PRO A C 1
ATOM 672 O O . PRO A 1 84 ? 2.213 -4.480 17.850 1.00 56.09 84 PRO A O 1
ATOM 675 N N . LEU A 1 85 ? -0.004 -4.913 17.923 1.00 56.31 85 LEU A N 1
ATOM 676 C CA . LEU A 1 85 ? -0.539 -3.564 17.639 1.00 56.31 85 LEU A CA 1
ATOM 677 C C . LEU A 1 85 ? -0.017 -2.438 18.571 1.00 56.31 85 LEU A C 1
ATOM 679 O O . LEU A 1 85 ? -0.439 -1.291 18.458 1.00 56.31 85 LEU A O 1
ATOM 683 N N . THR A 1 86 ? 0.886 -2.745 19.506 1.00 44.38 86 THR A N 1
ATOM 684 C CA . THR A 1 86 ? 1.364 -1.874 20.589 1.00 44.38 86 THR A CA 1
ATOM 685 C C . THR A 1 86 ? 2.860 -1.544 20.544 1.00 44.38 86 THR A C 1
ATOM 687 O O . THR A 1 86 ? 3.332 -0.812 21.412 1.00 44.38 86 THR A O 1
ATOM 690 N N . SER A 1 87 ? 3.629 -2.030 19.563 1.00 43.88 87 SER A N 1
ATOM 691 C CA . SER A 1 87 ? 5.063 -1.705 19.472 1.00 43.88 87 SER A CA 1
ATOM 692 C C . SER A 1 87 ? 5.334 -0.599 18.447 1.00 43.88 87 SER A C 1
ATOM 694 O O . SER A 1 87 ? 4.998 -0.783 17.275 1.00 43.88 87 SER A O 1
ATOM 696 N N . PRO A 1 88 ? 5.966 0.535 18.823 1.00 42.88 88 PRO A N 1
ATOM 697 C CA . PRO A 1 88 ? 6.454 1.488 17.834 1.00 42.88 88 PRO A CA 1
ATOM 698 C C . PRO A 1 88 ? 7.421 0.756 16.903 1.00 42.88 88 PRO A C 1
ATOM 700 O O . PRO A 1 88 ? 8.322 0.057 17.371 1.00 42.88 88 PRO A O 1
ATOM 703 N N . ALA A 1 89 ? 7.181 0.876 15.594 1.00 45.69 89 ALA A N 1
ATOM 704 C CA . ALA A 1 89 ? 7.872 0.136 14.546 1.00 45.69 89 ALA A CA 1
ATOM 705 C C . ALA A 1 89 ? 9.394 0.202 14.740 1.00 45.69 89 ALA A C 1
ATOM 707 O O . ALA A 1 89 ? 10.054 1.183 14.390 1.00 45.69 89 ALA A O 1
ATOM 708 N N . THR A 1 90 ? 9.966 -0.855 15.315 1.00 45.22 90 THR A N 1
ATOM 709 C CA . THR A 1 90 ? 11.412 -1.031 15.334 1.00 45.22 90 THR A CA 1
ATOM 710 C C . THR A 1 90 ? 11.787 -1.319 13.892 1.00 45.22 90 THR A C 1
ATOM 712 O O . THR A 1 90 ? 11.404 -2.355 13.354 1.00 45.22 90 THR A O 1
ATOM 715 N N . ARG A 1 91 ? 12.450 -0.361 13.234 1.00 44.50 91 ARG A N 1
ATOM 716 C CA . ARG A 1 91 ? 12.914 -0.475 11.846 1.00 44.50 91 ARG A CA 1
ATOM 717 C C . ARG A 1 91 ? 13.774 -1.734 11.693 1.00 44.50 91 ARG A C 1
ATOM 719 O O . ARG A 1 91 ? 14.977 -1.699 11.944 1.00 44.50 91 ARG A O 1
ATOM 726 N N . GLN A 1 92 ? 13.171 -2.848 11.289 1.00 44.78 92 GLN A N 1
ATOM 727 C CA . GLN A 1 92 ? 13.903 -4.036 10.873 1.00 44.78 92 GLN A CA 1
ATOM 728 C C . GLN A 1 92 ? 14.341 -3.830 9.426 1.00 44.78 92 GLN A C 1
ATOM 730 O O . GLN A 1 92 ? 13.584 -4.005 8.476 1.00 44.78 92 GLN A O 1
ATOM 735 N N . TYR A 1 93 ? 15.586 -3.387 9.281 1.00 46.47 93 TYR A N 1
ATOM 736 C CA . TYR A 1 93 ? 16.282 -3.337 8.007 1.00 46.47 93 TYR A CA 1
ATOM 737 C C . TYR A 1 93 ? 16.597 -4.771 7.574 1.00 46.47 93 TYR A C 1
ATOM 739 O O . TYR A 1 93 ? 17.376 -5.458 8.234 1.00 46.47 93 TYR A O 1
ATOM 747 N N . TRP A 1 94 ? 16.037 -5.222 6.452 1.00 45.41 94 TRP A N 1
ATOM 748 C CA . TRP A 1 94 ? 16.533 -6.424 5.789 1.00 45.41 94 TRP A CA 1
ATOM 749 C C . TRP A 1 94 ? 17.928 -6.122 5.236 1.00 45.41 94 TRP A C 1
ATOM 751 O O . TRP A 1 94 ? 18.087 -5.483 4.194 1.00 45.41 94 TRP A O 1
ATOM 761 N N . ARG A 1 95 ? 18.959 -6.550 5.966 1.00 41.50 95 ARG A N 1
ATOM 762 C CA . ARG A 1 95 ? 20.320 -6.653 5.442 1.00 41.50 95 ARG A CA 1
ATOM 763 C C . ARG A 1 95 ? 20.263 -7.704 4.334 1.00 41.50 95 ARG A C 1
ATOM 765 O O . ARG A 1 95 ? 20.035 -8.876 4.612 1.00 41.50 95 ARG A O 1
ATOM 772 N N . VAL A 1 96 ? 20.430 -7.290 3.081 1.00 46.16 96 VAL A N 1
ATOM 773 C CA . VAL A 1 96 ? 20.777 -8.232 2.014 1.00 46.16 96 VAL A CA 1
ATOM 774 C C . VAL A 1 96 ? 22.186 -8.707 2.345 1.00 46.16 96 VAL A C 1
ATOM 776 O O . VAL A 1 96 ? 23.154 -7.981 2.116 1.00 46.16 96 VAL A O 1
ATOM 779 N N . GLU A 1 97 ? 22.305 -9.875 2.970 1.00 44.16 97 GLU A N 1
ATOM 780 C CA . GLU A 1 97 ? 23.593 -10.544 3.099 1.00 44.16 97 GLU A CA 1
ATOM 781 C C . GLU A 1 97 ? 24.041 -10.923 1.686 1.00 44.16 97 GLU A C 1
ATOM 783 O O . GLU A 1 97 ? 23.492 -11.821 1.050 1.00 44.16 97 GLU A O 1
ATOM 788 N N . ARG A 1 98 ? 24.989 -10.149 1.148 1.00 41.69 98 ARG A N 1
ATOM 789 C CA . ARG A 1 98 ? 25.749 -10.563 -0.027 1.00 41.69 98 ARG A CA 1
ATOM 790 C C . ARG A 1 98 ? 26.756 -11.606 0.445 1.00 41.69 98 ARG A C 1
ATOM 792 O O . ARG A 1 98 ? 27.590 -11.286 1.290 1.00 41.69 98 ARG A O 1
ATOM 799 N N . ALA A 1 99 ? 26.596 -12.825 -0.066 1.00 43.72 99 ALA A N 1
ATOM 800 C CA . ALA A 1 99 ? 27.604 -13.878 -0.025 1.00 43.72 99 ALA A CA 1
ATOM 801 C C . ALA A 1 99 ? 28.890 -13.444 -0.744 1.00 43.72 99 ALA A C 1
ATOM 803 O O . ALA A 1 99 ? 28.789 -12.606 -1.676 1.00 43.72 99 ALA A O 1
#

Radius of gyration: 13.44 Å; Cα contacts (8 Å, |Δi|>4): 151; chains: 1; bounding box: 42×24×41 Å

Sequence (99 aa):
MNTFEETVELAVPLRFAFEQWASHSSSPRPVTAQRQDELIAWPGGRVTFQYVDTHTTRLTLRADPDTTPAGILLRFKEFVESAPLTSPATRQYWRVERA

Mean predicted aligned error: 8.37 Å

Foldseek 3Di:
DDKDKDKDKAQAALQLLQVLCVLVVVPVFPFPDDDHSAKTDGVFKIKGWDDPDRRMIMIMIIGDCVVDPPCPVVVSRCVSNVDDPPDDDPRPDPDPPDD

Nearest PDB structures (foldseek):
  1wqa-assembly1_A  TM=5.787E-01  e=4.585E-02  Pyrococcus horikoshii
  3cue-assembly4_U  TM=5.121E-01  e=9.199E-01  unclassified
  7u05-assembly1_G  TM=4.333E-01  e=8.618E-01  Saccharomyces cerevisiae
  7e2d-assembly1_D  TM=3.065E-01  e=5.116E-01  Saccharomyces cerevisiae S288C
  1ulj-assembly1_A  TM=4.757E-01  e=4.398E+00  Rhodococcus jostii RHA1

Solvent-accessible surface area (backbone atoms only — not comparable to full-atom values): 5975 Å² total; per-residue (Å²): 136,74,65,48,77,50,73,49,76,33,89,38,32,44,65,57,53,42,53,51,45,64,62,68,59,68,53,96,65,66,71,74,44,77,43,87,67,38,36,45,29,35,91,58,33,35,40,35,47,39,84,74,50,86,46,28,18,34,41,40,38,42,29,28,58,93,78,39,68,85,65,52,66,57,54,48,42,55,52,63,72,69,45,67,97,81,62,81,83,73,84,78,74,83,75,80,80,78,128

pLDDT: mean 80.6, std 17.84, range [41.5, 97.25]

Secondary structure (DSSP, 8-state):
---EEEEEEESS-HHHHHHHHHHHT-SS----EEETTTEEEETTEEEEEEE-SSS-EEEEEEE-TTTS-TTHHHHHHHHHHHS-TTS------------